Protein AF-A0A9Q4D4V6-F1 (afdb_monomer_lite)

Sequence (125 aa):
MDDERFWNLIDQSGSSAGGSVEDQTETLTTALAGLPTQEIAASYVAFAAHRDELYSWDLWGAAYLLMGGCSDDCFTDFRSWIVAQGQAYFEAVRSDPQALADGRLEDDGHALRARYPRLSPLSYW

pLDDT: mean 84.33, std 18.61, range [34.66, 98.56]

Secondary structure (DSSP, 8-state):
--HHHHHHHHHHHHHHHTT-HHHHHHHHHHHHHTS-HHHHHHHHHHHHHHHHHT--HHHHHHHHHHHTS--HHHHHHHHHHHHHT-HHHHHHHHH-THHHHTT-S----THHHHH-TT--S----

Radius of gyration: 15.08 Å; chains: 1; bounding box: 32×25×47 Å

Foldseek 3Di:
DDPVVLLVLLVVLCVQQQQDPVSSVVSSVVVLVPDDPVVNVVSVVSLVVLLVLLPDPLLLVLQCLQQVGADPVRSSVVSSVQVSVGDVSSVVCSVPVCCSSVVVDPDSHPVVCVVRVVRDPDPPD

Structure (mmCIF, N/CA/C/O backbone):
data_AF-A0A9Q4D4V6-F1
#
_entry.id   AF-A0A9Q4D4V6-F1
#
loop_
_atom_site.group_PDB
_atom_site.id
_atom_site.type_symbol
_atom_site.label_atom_id
_atom_site.label_alt_id
_atom_site.label_comp_id
_atom_site.label_asym_id
_atom_site.label_entity_id
_atom_site.label_seq_id
_atom_site.pdbx_PDB_ins_code
_atom_site.Cartn_x
_atom_site.Cartn_y
_atom_site.Cartn_z
_atom_site.occupancy
_atom_site.B_iso_or_e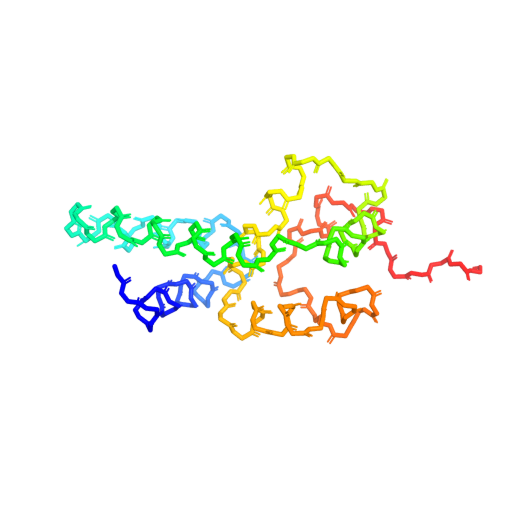quiv
_atom_site.auth_seq_id
_atom_site.auth_comp_id
_atom_site.auth_asym_id
_atom_site.auth_atom_id
_atom_site.pdbx_PDB_model_num
ATOM 1 N N . MET A 1 1 ? -9.261 -7.265 11.304 1.00 95.19 1 MET A N 1
ATOM 2 C CA . MET A 1 1 ? -10.106 -6.693 10.262 1.00 95.19 1 MET A CA 1
ATOM 3 C C . MET A 1 1 ? -10.036 -7.667 9.113 1.00 95.19 1 MET A C 1
ATOM 5 O O . MET A 1 1 ? -8.951 -8.181 8.866 1.00 95.19 1 MET A O 1
ATOM 9 N N . ASP A 1 2 ? -11.176 -8.016 8.533 1.00 96.19 2 ASP A N 1
ATOM 10 C CA . ASP A 1 2 ? -11.211 -8.780 7.284 1.00 96.19 2 ASP A CA 1
ATOM 11 C C . ASP A 1 2 ? -10.745 -7.919 6.097 1.00 96.19 2 ASP A C 1
ATOM 13 O O . ASP A 1 2 ? -10.627 -6.696 6.215 1.00 96.19 2 ASP A O 1
ATOM 17 N N . ASP A 1 3 ? -10.460 -8.571 4.969 1.00 95.50 3 ASP A N 1
ATOM 18 C CA . ASP A 1 3 ? -9.904 -7.910 3.786 1.00 95.50 3 ASP A CA 1
ATOM 19 C C . ASP A 1 3 ? -10.861 -6.887 3.176 1.00 95.50 3 ASP A C 1
ATOM 21 O O . ASP A 1 3 ? -10.427 -5.797 2.817 1.00 95.50 3 ASP A O 1
ATOM 25 N N . GLU A 1 4 ? -12.161 -7.190 3.101 1.00 97.19 4 GLU A N 1
ATOM 26 C CA . GLU A 1 4 ? -13.156 -6.276 2.527 1.00 97.19 4 GLU A CA 1
ATOM 27 C C . GLU A 1 4 ? -13.168 -4.947 3.286 1.00 97.19 4 GLU A C 1
ATOM 29 O O . GLU A 1 4 ? -13.098 -3.868 2.694 1.00 97.19 4 GLU A O 1
ATOM 34 N N . ARG A 1 5 ? -13.199 -5.008 4.618 1.00 97.25 5 ARG A N 1
ATOM 35 C CA . ARG A 1 5 ? -13.203 -3.811 5.453 1.00 97.25 5 ARG A CA 1
ATOM 36 C C . ARG A 1 5 ? -11.862 -3.080 5.435 1.00 97.25 5 ARG A C 1
ATOM 38 O O . ARG A 1 5 ? -11.860 -1.850 5.498 1.00 97.25 5 ARG A O 1
ATOM 45 N N . PHE A 1 6 ? -10.748 -3.807 5.354 1.00 98.31 6 PHE A N 1
ATOM 46 C CA . PHE A 1 6 ? -9.418 -3.214 5.220 1.00 98.31 6 PHE A CA 1
ATOM 47 C C . PHE A 1 6 ? -9.290 -2.424 3.914 1.00 98.31 6 PHE A C 1
ATOM 49 O O . PHE A 1 6 ? -8.939 -1.245 3.949 1.00 98.31 6 PHE A O 1
ATOM 56 N N . TRP A 1 7 ? -9.635 -3.036 2.783 1.00 97.88 7 TRP A N 1
ATOM 57 C CA . TRP A 1 7 ? -9.550 -2.383 1.480 1.00 97.88 7 TRP A CA 1
ATOM 58 C C . TRP A 1 7 ? -10.491 -1.192 1.375 1.00 97.88 7 TRP A C 1
ATOM 60 O O . TRP A 1 7 ? -10.070 -0.122 0.948 1.00 97.88 7 TRP A O 1
ATOM 70 N N . ASN A 1 8 ? -11.710 -1.313 1.903 1.00 96.56 8 ASN A N 1
ATOM 71 C CA . ASN A 1 8 ? -12.644 -0.195 1.959 1.00 96.56 8 ASN A CA 1
ATOM 72 C C . ASN A 1 8 ? -12.078 1.004 2.751 1.00 96.56 8 ASN A C 1
ATOM 74 O O . ASN A 1 8 ? -12.243 2.154 2.352 1.00 96.56 8 ASN A O 1
ATOM 78 N N . LEU A 1 9 ? -11.365 0.753 3.855 1.00 96.50 9 LEU A N 1
ATOM 79 C CA . LEU A 1 9 ? -10.708 1.806 4.634 1.00 96.50 9 LEU A CA 1
ATOM 80 C C . LEU A 1 9 ? -9.609 2.522 3.826 1.00 96.50 9 LEU A C 1
ATOM 82 O O . LEU A 1 9 ? -9.538 3.753 3.845 1.00 96.50 9 LEU A O 1
ATOM 86 N N . ILE A 1 10 ? -8.765 1.765 3.120 1.00 95.69 10 ILE A N 1
ATOM 87 C CA . ILE A 1 10 ? -7.692 2.318 2.284 1.00 95.69 10 ILE A CA 1
ATOM 88 C C . ILE A 1 10 ? -8.273 3.102 1.102 1.00 95.69 10 ILE A C 1
ATOM 90 O O . ILE A 1 10 ? -7.933 4.275 0.933 1.00 95.69 10 ILE A O 1
ATOM 94 N N . ASP A 1 11 ? -9.197 2.512 0.347 1.00 93.50 11 ASP A N 1
ATOM 95 C CA . ASP A 1 11 ? -9.778 3.112 -0.858 1.00 93.50 11 ASP A CA 1
ATOM 96 C C . ASP A 1 11 ? -10.540 4.409 -0.539 1.00 93.50 11 ASP A C 1
ATOM 98 O O . ASP A 1 11 ? -10.416 5.407 -1.258 1.00 93.50 11 ASP A O 1
ATOM 102 N N . GLN A 1 12 ? -11.287 4.441 0.574 1.00 91.38 12 GLN A N 1
ATOM 103 C CA . GLN A 1 12 ? -11.959 5.660 1.037 1.00 91.38 12 GLN A CA 1
ATOM 104 C C . GLN A 1 12 ? -10.962 6.753 1.427 1.00 91.38 12 GLN A C 1
ATOM 106 O O . GLN A 1 12 ? -11.189 7.925 1.109 1.00 91.38 12 GLN A O 1
ATOM 111 N N . SER A 1 13 ? -9.862 6.384 2.095 1.00 92.12 13 SER A N 1
ATOM 112 C CA . SER A 1 13 ? -8.823 7.344 2.470 1.00 92.12 13 SER A CA 1
ATOM 113 C C . SER A 1 13 ? -8.164 7.975 1.242 1.00 92.12 13 SER A C 1
ATOM 115 O O . SER A 1 13 ? -7.985 9.189 1.216 1.00 92.12 13 SER A O 1
ATOM 117 N N . GLY A 1 14 ? -7.874 7.183 0.202 1.00 85.00 14 GLY A N 1
ATOM 118 C CA . GLY A 1 14 ? -7.248 7.663 -1.034 1.00 85.00 14 GLY A CA 1
ATOM 119 C C . GLY A 1 14 ? -8.193 8.511 -1.886 1.00 85.00 14 GLY A C 1
ATOM 120 O O . GLY A 1 14 ? -7.843 9.615 -2.301 1.00 85.00 14 GLY A O 1
ATOM 121 N N . SER A 1 15 ? -9.434 8.053 -2.071 1.00 79.50 15 SER A N 1
ATOM 122 C CA . SER A 1 15 ? -10.453 8.776 -2.850 1.00 79.50 15 SER A CA 1
ATOM 123 C C . SER A 1 15 ? -10.765 10.159 -2.267 1.00 79.50 15 SER A C 1
ATOM 125 O O . SER A 1 15 ? -11.016 11.108 -3.008 1.00 79.50 15 SER A O 1
ATOM 127 N N . SER A 1 16 ? -10.730 10.286 -0.938 1.00 69.12 16 SER A N 1
ATOM 128 C CA . SER A 1 16 ? -10.980 11.554 -0.237 1.00 69.12 16 SER A CA 1
ATOM 129 C C . SER A 1 16 ? -9.801 12.528 -0.313 1.00 69.12 16 SER A C 1
ATOM 131 O O . SER A 1 16 ? -9.982 13.721 -0.084 1.00 69.12 16 SER A O 1
ATOM 133 N N . ALA A 1 17 ? -8.609 12.031 -0.642 1.00 72.50 17 ALA A N 1
ATOM 134 C CA . ALA A 1 17 ? -7.364 12.783 -0.597 1.00 72.50 17 ALA A CA 1
ATOM 135 C C . ALA A 1 17 ? -6.980 13.456 -1.922 1.00 72.50 17 ALA A C 1
ATOM 137 O O . ALA A 1 17 ? -6.013 14.210 -1.970 1.00 72.50 17 ALA A O 1
ATOM 138 N N . GLY A 1 18 ? -7.685 13.167 -3.022 1.00 67.31 18 GLY A N 1
ATOM 139 C CA . GLY A 1 18 ? -7.432 13.808 -4.320 1.00 67.31 18 GLY A CA 1
ATOM 140 C C . GLY A 1 18 ? -5.982 13.683 -4.818 1.00 67.31 18 GLY A C 1
ATOM 141 O O . GLY A 1 18 ? -5.496 14.588 -5.493 1.00 67.31 18 GLY A O 1
ATOM 142 N N . GLY A 1 19 ? -5.284 12.600 -4.454 1.00 71.62 19 GLY A N 1
ATOM 143 C CA . GLY A 1 19 ? -3.876 12.355 -4.802 1.00 71.62 19 GLY A CA 1
ATOM 144 C C . GLY A 1 19 ? -2.836 12.933 -3.823 1.00 71.62 19 GLY A C 1
ATOM 145 O O . GLY A 1 19 ? -1.637 12.794 -4.069 1.00 71.62 19 GLY A O 1
ATOM 146 N N . SER A 1 20 ? -3.263 13.569 -2.725 1.00 83.56 20 SER A N 1
ATOM 147 C CA . SER A 1 20 ? -2.398 14.079 -1.648 1.00 83.56 20 SER A CA 1
ATOM 148 C C . SER A 1 20 ? -2.086 12.987 -0.618 1.00 83.56 20 SER A C 1
ATOM 150 O O . SER A 1 20 ? -2.983 12.428 0.011 1.00 83.56 20 SER A O 1
ATOM 152 N N . VAL A 1 21 ? -0.803 12.685 -0.405 1.00 83.25 21 VAL A N 1
ATOM 153 C CA . VAL A 1 21 ? -0.386 11.678 0.590 1.00 83.25 21 VAL A CA 1
ATOM 154 C C . VAL A 1 21 ? -0.684 12.161 2.007 1.00 83.25 21 VAL A C 1
ATOM 156 O O . VAL A 1 21 ? -1.085 11.377 2.871 1.00 83.25 21 VAL A O 1
ATOM 159 N N . GLU A 1 22 ? -0.504 13.455 2.249 1.00 87.12 22 GLU A N 1
ATOM 160 C CA . GLU A 1 22 ? -0.794 14.102 3.520 1.00 87.12 22 GLU A CA 1
ATOM 161 C C . GLU A 1 22 ? -2.285 13.986 3.864 1.00 87.12 22 GLU A C 1
ATOM 163 O O . GLU A 1 22 ? -2.621 13.519 4.956 1.00 87.12 22 GLU A O 1
ATOM 168 N N . ASP A 1 23 ? -3.173 14.297 2.915 1.00 88.56 23 ASP A N 1
ATOM 169 C CA . ASP A 1 23 ? -4.624 14.255 3.146 1.00 88.56 23 ASP A CA 1
ATOM 170 C C . ASP A 1 23 ? -5.123 12.812 3.312 1.00 88.56 23 ASP A C 1
ATOM 172 O O . ASP A 1 23 ? -5.999 12.537 4.141 1.00 88.56 23 ASP A O 1
ATOM 176 N N . GLN A 1 24 ? -4.534 11.859 2.579 1.00 92.12 24 GLN A N 1
ATOM 177 C CA . GLN A 1 24 ? -4.830 10.436 2.752 1.00 92.12 24 GLN A CA 1
ATOM 178 C C . GLN A 1 24 ? -4.420 9.971 4.150 1.00 92.12 24 GLN A C 1
ATOM 180 O O . GLN A 1 24 ? -5.184 9.280 4.828 1.00 92.12 24 GLN A O 1
ATOM 185 N N . THR A 1 25 ? -3.235 10.382 4.605 1.00 91.56 25 THR A N 1
ATOM 186 C CA . THR A 1 25 ? -2.722 10.049 5.938 1.00 91.56 25 THR A CA 1
ATOM 187 C C . THR A 1 25 ? -3.625 10.618 7.029 1.00 91.56 25 THR A C 1
ATOM 189 O O . THR A 1 25 ? -3.957 9.904 7.978 1.00 91.56 25 THR A O 1
ATOM 192 N N . GLU A 1 26 ? -4.068 11.871 6.903 1.00 94.06 26 GLU A N 1
ATOM 193 C CA . GLU A 1 26 ? -4.989 12.499 7.857 1.00 94.06 26 GLU A CA 1
ATOM 194 C C . GLU A 1 26 ? -6.354 11.793 7.879 1.00 94.06 26 GLU A C 1
ATOM 196 O O . GLU A 1 26 ? -6.875 11.467 8.954 1.00 94.06 26 GLU A O 1
ATOM 201 N N . THR A 1 27 ? -6.901 11.481 6.702 1.00 94.62 27 THR A N 1
ATOM 202 C CA . THR A 1 27 ? -8.187 10.784 6.561 1.00 94.62 27 THR A CA 1
ATOM 203 C C . THR A 1 27 ? -8.131 9.391 7.183 1.00 94.62 27 THR A C 1
ATOM 205 O O . THR A 1 27 ? -8.987 9.033 7.997 1.00 94.62 27 THR A O 1
ATOM 208 N N . LEU A 1 28 ? -7.092 8.614 6.863 1.00 95.25 28 LEU A N 1
ATOM 209 C CA . LEU A 1 28 ? -6.892 7.271 7.403 1.00 95.25 28 LEU A CA 1
ATOM 210 C C . LEU A 1 28 ? -6.675 7.305 8.921 1.00 95.25 28 LEU A C 1
ATOM 212 O O . LEU A 1 28 ? -7.258 6.499 9.647 1.00 95.25 28 LEU A O 1
ATOM 216 N N . THR A 1 29 ? -5.888 8.266 9.415 1.00 96.06 29 THR A N 1
ATOM 217 C CA . THR A 1 29 ? -5.654 8.458 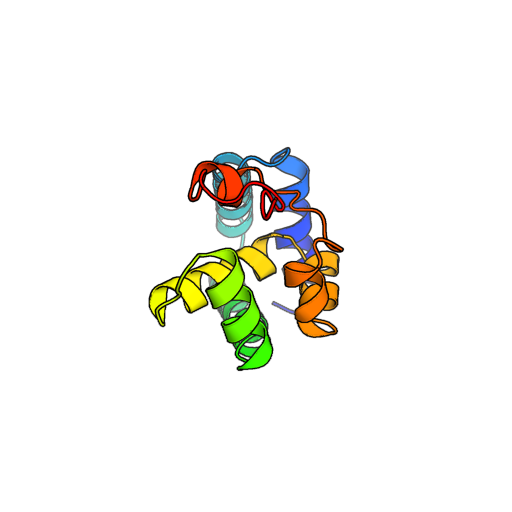10.855 1.00 96.06 29 THR A CA 1
ATOM 218 C C . THR A 1 29 ? -6.961 8.745 11.587 1.00 96.06 29 THR A C 1
ATOM 220 O O . THR A 1 29 ? -7.246 8.121 12.610 1.00 96.06 29 THR A O 1
ATOM 223 N N . THR A 1 30 ? -7.782 9.648 11.048 1.00 96.75 30 THR A N 1
ATOM 224 C CA . THR A 1 30 ? -9.083 10.008 11.626 1.00 96.75 30 THR A CA 1
ATOM 225 C C . THR A 1 30 ? -10.034 8.813 11.647 1.00 96.75 30 THR A C 1
ATOM 227 O O . THR A 1 30 ? -10.668 8.548 12.670 1.00 96.75 30 THR A O 1
ATOM 230 N N . ALA A 1 31 ? -10.101 8.051 10.552 1.00 96.06 31 ALA A N 1
ATOM 231 C CA . ALA A 1 31 ? -10.937 6.861 10.468 1.00 96.06 31 ALA A CA 1
ATOM 232 C C . ALA A 1 31 ? -10.505 5.784 11.479 1.00 96.06 31 ALA A C 1
ATOM 234 O O . ALA A 1 31 ? -11.344 5.254 12.207 1.0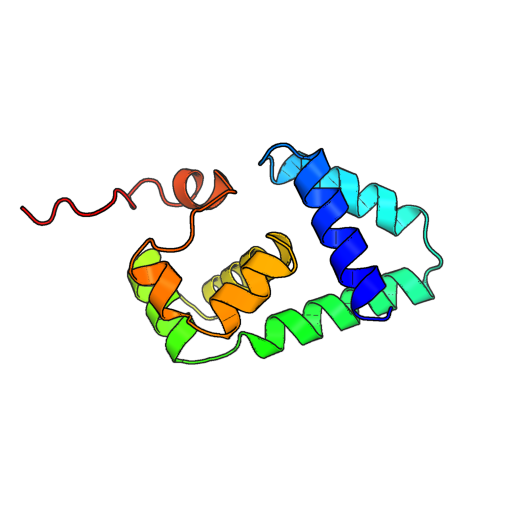0 96.06 31 ALA A O 1
ATOM 235 N N . LEU A 1 32 ? -9.200 5.506 11.585 1.00 97.50 32 LEU A N 1
ATOM 236 C CA . LEU A 1 32 ? -8.650 4.547 12.547 1.00 97.50 32 LEU A CA 1
ATOM 237 C C . LEU A 1 32 ? -8.872 4.983 13.999 1.00 97.50 32 LEU A C 1
ATOM 239 O O . LEU A 1 32 ? -9.213 4.149 14.835 1.00 97.50 32 LEU A O 1
ATOM 243 N N . ALA A 1 33 ? -8.731 6.276 14.306 1.00 97.50 33 ALA A N 1
ATOM 244 C CA . ALA A 1 33 ? -8.958 6.812 15.650 1.00 97.50 33 ALA A CA 1
ATOM 245 C C . ALA A 1 33 ? -10.407 6.623 16.139 1.00 97.50 33 ALA A C 1
ATOM 247 O O . ALA A 1 33 ? -10.649 6.583 17.346 1.00 97.50 33 ALA A O 1
ATOM 248 N N . GLY A 1 34 ? -11.366 6.478 15.218 1.00 96.94 34 GLY A N 1
ATOM 249 C CA . GLY A 1 34 ? -12.762 6.168 15.528 1.00 96.94 34 GLY A CA 1
ATOM 250 C C . GLY A 1 34 ? -13.045 4.690 15.829 1.00 96.94 34 GLY A C 1
ATOM 251 O O . GLY A 1 34 ? -14.173 4.354 16.193 1.00 96.94 34 GLY A O 1
ATOM 252 N N . LEU A 1 35 ? -12.065 3.795 15.673 1.00 97.31 35 LEU A N 1
ATOM 253 C CA . LEU A 1 35 ? -12.247 2.353 15.841 1.00 97.31 35 LEU A CA 1
ATOM 254 C C . LEU A 1 35 ? -11.822 1.856 17.236 1.00 97.31 35 LEU A C 1
ATOM 256 O O . LEU A 1 35 ? -10.963 2.452 17.888 1.00 97.31 35 LEU A O 1
ATOM 260 N N . PRO A 1 36 ? -12.359 0.709 17.698 1.00 97.94 36 PRO A N 1
ATOM 261 C CA . PRO A 1 36 ? -11.824 0.013 18.865 1.00 97.94 36 PRO A CA 1
ATOM 262 C C . PRO A 1 36 ? -10.345 -0.354 18.685 1.00 97.94 36 PRO A C 1
ATOM 264 O O . PRO A 1 36 ? -9.917 -0.713 17.589 1.00 97.94 36 PRO A O 1
ATOM 267 N N . THR A 1 37 ? -9.565 -0.371 19.770 1.00 97.62 37 THR A N 1
ATOM 268 C CA . THR A 1 37 ? -8.123 -0.690 19.733 1.00 97.62 37 THR A CA 1
ATOM 269 C C . THR A 1 37 ? -7.813 -2.020 19.042 1.00 97.62 37 THR A C 1
ATOM 271 O O . THR A 1 37 ? -6.821 -2.125 18.326 1.00 97.62 37 THR A O 1
ATOM 274 N N . GLN A 1 38 ? -8.665 -3.033 19.220 1.00 97.62 38 GLN A N 1
ATOM 275 C CA . GLN A 1 38 ? -8.511 -4.329 18.559 1.00 97.62 38 GLN A CA 1
ATOM 276 C C . GLN A 1 38 ? -8.626 -4.211 17.035 1.00 97.62 38 GLN A C 1
ATOM 278 O O . GLN A 1 38 ? -7.891 -4.880 16.319 1.00 97.62 38 GLN A O 1
ATOM 283 N N . GLU A 1 39 ? -9.502 -3.340 16.536 1.00 97.94 39 GLU A N 1
ATOM 284 C CA . GLU A 1 39 ? -9.670 -3.097 15.102 1.00 97.94 39 GLU A CA 1
ATOM 285 C C . GLU A 1 39 ? -8.495 -2.307 14.520 1.00 97.94 39 GLU A C 1
ATOM 287 O O . GLU A 1 39 ? -8.057 -2.624 13.420 1.00 97.94 39 GLU A O 1
ATOM 292 N N . ILE A 1 40 ? -7.927 -1.357 15.274 1.00 98.00 40 ILE A N 1
ATOM 293 C CA . ILE A 1 40 ? -6.695 -0.644 14.886 1.00 98.00 40 ILE A CA 1
ATOM 294 C C . ILE A 1 40 ? -5.516 -1.621 14.786 1.00 98.00 40 ILE A C 1
ATOM 296 O O . ILE A 1 40 ? -4.767 -1.618 13.814 1.00 98.00 40 ILE A O 1
ATOM 300 N N . ALA A 1 41 ? -5.346 -2.500 15.776 1.00 98.12 41 ALA A N 1
ATOM 301 C CA . ALA A 1 41 ? -4.304 -3.523 15.715 1.00 98.12 41 ALA A CA 1
ATOM 302 C C . ALA A 1 41 ? -4.529 -4.472 14.530 1.00 98.12 41 ALA A C 1
ATOM 304 O O . ALA A 1 41 ? -3.589 -4.869 13.843 1.00 98.12 41 ALA A O 1
ATOM 305 N N . ALA A 1 42 ? -5.785 -4.822 14.266 1.00 98.19 42 ALA A N 1
ATOM 306 C CA . ALA A 1 42 ? -6.111 -5.749 13.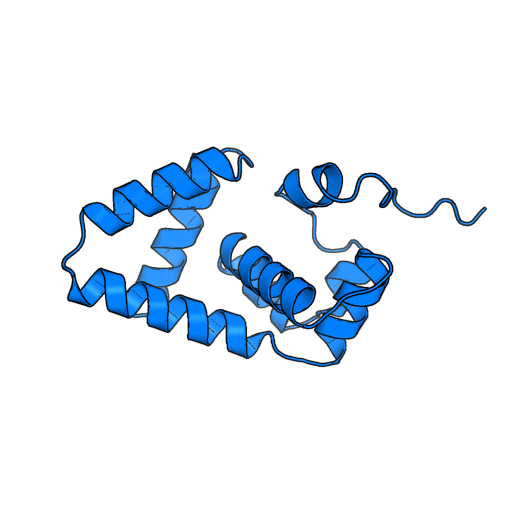206 1.00 98.19 42 ALA A CA 1
ATOM 307 C C . ALA A 1 42 ? -6.042 -5.122 11.801 1.00 98.19 42 ALA A C 1
ATOM 309 O O . ALA A 1 42 ? -5.826 -5.866 10.849 1.00 98.19 42 ALA A O 1
ATOM 310 N N . SER A 1 43 ? -6.175 -3.797 11.652 1.00 98.06 43 SER A N 1
ATOM 311 C CA . SER A 1 43 ? -5.874 -3.104 10.391 1.00 98.06 43 SER A CA 1
ATOM 312 C C . SER A 1 43 ? -4.371 -3.091 10.110 1.00 98.06 43 SER A C 1
ATOM 314 O O . SER A 1 43 ? -3.968 -3.326 8.977 1.00 98.06 43 SER A O 1
ATOM 316 N N . TYR A 1 44 ? -3.533 -2.908 11.138 1.00 97.62 44 TYR A N 1
ATOM 317 C CA . TYR A 1 44 ? -2.079 -3.022 11.000 1.00 97.62 44 TYR A CA 1
ATOM 318 C C . TYR A 1 44 ? -1.655 -4.427 10.554 1.00 97.62 44 TYR A C 1
ATOM 320 O O . TYR A 1 44 ? -0.833 -4.565 9.651 1.00 97.62 44 TYR A O 1
ATOM 328 N N . VAL A 1 45 ? -2.237 -5.473 11.153 1.00 98.38 45 VAL A N 1
ATOM 329 C CA . VAL A 1 45 ? -1.958 -6.866 10.760 1.00 98.38 45 VAL A CA 1
ATOM 330 C C . VAL A 1 45 ? -2.354 -7.122 9.303 1.00 98.38 45 VAL A C 1
ATOM 332 O O . VAL A 1 45 ? -1.565 -7.712 8.572 1.00 98.38 45 VAL A O 1
ATOM 335 N N . ALA A 1 46 ? -3.529 -6.650 8.872 1.00 98.31 46 ALA A N 1
ATOM 336 C CA . ALA A 1 46 ? -3.965 -6.774 7.479 1.00 98.31 46 ALA A CA 1
ATOM 337 C C . ALA A 1 46 ? -3.020 -6.028 6.521 1.00 98.31 46 ALA A C 1
ATOM 339 O O . ALA A 1 46 ? -2.553 -6.605 5.543 1.00 98.31 46 ALA A O 1
ATOM 340 N N . PHE A 1 47 ? -2.649 -4.785 6.848 1.00 98.31 47 PHE A N 1
ATOM 341 C CA . PHE A 1 47 ? -1.702 -4.000 6.053 1.00 98.31 47 PHE A CA 1
ATOM 342 C C . PHE A 1 47 ? -0.354 -4.713 5.894 1.00 98.31 47 PHE A C 1
ATOM 344 O O . PHE A 1 47 ? 0.190 -4.795 4.794 1.00 98.31 47 PHE A O 1
ATOM 351 N N . ALA A 1 48 ? 0.191 -5.243 6.994 1.00 98.06 48 ALA A N 1
ATOM 352 C CA . ALA A 1 48 ? 1.456 -5.966 6.976 1.00 98.06 48 ALA A CA 1
ATOM 353 C C . ALA A 1 48 ? 1.371 -7.241 6.124 1.00 98.06 48 ALA A C 1
ATOM 355 O O . ALA A 1 48 ? 2.278 -7.483 5.333 1.00 98.06 48 ALA A O 1
ATOM 356 N N . ALA A 1 49 ? 0.279 -8.005 6.238 1.00 98.31 49 ALA A N 1
ATOM 357 C CA . ALA A 1 49 ? 0.060 -9.208 5.441 1.00 98.31 49 ALA A CA 1
ATOM 358 C C . ALA A 1 49 ? 0.055 -8.894 3.936 1.00 98.31 49 ALA A C 1
ATOM 360 O O . ALA A 1 49 ? 0.859 -9.464 3.200 1.00 98.31 49 ALA A O 1
ATOM 361 N N . HIS A 1 50 ? -0.745 -7.915 3.499 1.00 98.56 50 HIS A N 1
ATOM 362 C CA . HIS A 1 50 ? -0.801 -7.496 2.091 1.00 98.56 50 HIS A CA 1
ATOM 363 C C . HIS A 1 50 ? 0.552 -6.972 1.591 1.00 98.56 50 HIS A C 1
ATOM 365 O O . HIS A 1 50 ? 1.016 -7.340 0.515 1.00 98.56 50 HIS A O 1
ATOM 371 N N . ARG A 1 51 ? 1.267 -6.174 2.393 1.00 97.94 51 ARG A N 1
ATOM 372 C CA . ARG A 1 51 ? 2.622 -5.716 2.041 1.00 97.94 51 ARG A CA 1
ATOM 373 C C . ARG A 1 51 ? 3.605 -6.882 1.876 1.00 97.94 51 ARG A C 1
ATOM 375 O O . ARG A 1 51 ? 4.504 -6.822 1.032 1.00 97.94 51 ARG A O 1
ATOM 382 N N . ASP A 1 52 ? 3.488 -7.917 2.698 1.00 98.06 52 ASP A N 1
ATOM 383 C CA . ASP A 1 52 ? 4.374 -9.079 2.653 1.00 98.06 52 ASP A CA 1
ATOM 384 C C . ASP A 1 52 ? 4.073 -9.980 1.440 1.00 98.06 52 ASP A C 1
ATOM 386 O O . ASP A 1 52 ? 5.006 -10.552 0.878 1.00 98.06 52 ASP A O 1
ATOM 390 N N . GLU A 1 53 ? 2.833 -10.007 0.935 1.00 98.12 53 GLU A N 1
ATOM 391 C CA . GLU A 1 53 ? 2.491 -10.660 -0.344 1.00 98.12 53 GLU A CA 1
ATOM 392 C C . GLU A 1 53 ? 3.220 -10.056 -1.552 1.00 98.12 53 GLU A C 1
ATOM 394 O O . GLU A 1 53 ? 3.458 -10.741 -2.547 1.00 98.12 53 GLU A O 1
ATOM 399 N N . LEU A 1 54 ? 3.613 -8.784 -1.467 1.00 97.81 54 LEU A N 1
ATOM 400 C CA . LEU A 1 54 ? 4.384 -8.096 -2.505 1.00 97.81 54 LEU A CA 1
ATOM 401 C C . LEU A 1 54 ? 5.894 -8.368 -2.417 1.00 97.81 54 LEU A C 1
ATOM 403 O O . LEU A 1 54 ? 6.662 -7.835 -3.218 1.00 97.81 54 LEU A O 1
ATOM 407 N N . TYR A 1 55 ? 6.367 -9.150 -1.443 1.00 97.12 55 TYR A N 1
ATOM 408 C CA . TYR A 1 55 ? 7.790 -9.457 -1.318 1.00 97.12 55 TYR A CA 1
ATOM 409 C C . TYR A 1 55 ? 8.217 -10.473 -2.389 1.00 97.12 55 TYR A C 1
ATOM 411 O O . TYR A 1 55 ? 8.232 -11.684 -2.165 1.00 97.12 55 TYR A O 1
ATOM 419 N N . SER A 1 56 ? 8.590 -9.978 -3.568 1.00 96.31 56 SER A N 1
ATOM 420 C CA . SER A 1 56 ? 9.094 -10.792 -4.675 1.00 96.31 56 SER A CA 1
ATOM 421 C C . SER A 1 56 ? 10.321 -10.164 -5.333 1.00 96.31 56 SER A C 1
ATOM 423 O O . SER A 1 56 ? 10.490 -8.942 -5.350 1.00 96.31 56 SER A O 1
ATOM 425 N N . TRP A 1 57 ? 11.185 -11.011 -5.900 1.00 95.69 57 TRP A N 1
ATOM 426 C CA . TRP A 1 57 ? 12.349 -10.553 -6.663 1.00 95.69 57 TRP A CA 1
ATOM 427 C C . TRP A 1 57 ? 11.951 -9.770 -7.914 1.00 95.69 57 TRP A C 1
ATOM 429 O O . TRP A 1 57 ? 12.629 -8.804 -8.250 1.00 95.69 57 TRP A O 1
ATOM 439 N N . ASP A 1 58 ? 10.845 -10.141 -8.560 1.00 94.69 58 ASP A N 1
ATOM 440 C CA . ASP A 1 58 ? 10.351 -9.457 -9.758 1.00 94.69 58 ASP A CA 1
ATOM 441 C C . ASP A 1 58 ? 9.927 -8.020 -9.435 1.00 94.69 58 ASP A C 1
ATOM 443 O O . ASP A 1 58 ? 10.351 -7.076 -10.106 1.00 94.69 58 ASP A O 1
ATOM 447 N N . LEU A 1 59 ? 9.165 -7.827 -8.350 1.00 95.31 59 LEU A N 1
ATOM 448 C CA . LEU A 1 59 ? 8.765 -6.488 -7.922 1.00 95.31 59 LEU A CA 1
ATOM 449 C C . LEU A 1 59 ? 9.957 -5.670 -7.422 1.00 95.31 59 LEU A C 1
ATOM 451 O O . LEU A 1 59 ? 10.025 -4.470 -7.683 1.00 95.31 59 LEU A O 1
ATOM 455 N N . TRP A 1 60 ? 10.920 -6.294 -6.740 1.00 95.12 60 TRP A N 1
ATOM 456 C CA . TRP A 1 60 ? 12.145 -5.599 -6.349 1.00 95.12 60 TRP A CA 1
ATOM 457 C C . TRP A 1 60 ? 12.962 -5.183 -7.578 1.00 95.12 60 TRP A C 1
ATOM 459 O O . TRP A 1 60 ? 13.441 -4.054 -7.640 1.00 95.12 60 TRP A O 1
ATOM 469 N N . GLY A 1 61 ? 13.071 -6.035 -8.598 1.00 92.56 61 GLY A N 1
ATOM 470 C CA . GLY A 1 61 ? 13.701 -5.689 -9.872 1.00 92.56 61 GLY A CA 1
ATOM 471 C C . GLY A 1 61 ? 13.037 -4.479 -10.534 1.00 92.56 61 GLY A C 1
ATOM 472 O O . GLY A 1 61 ? 13.728 -3.527 -10.902 1.00 92.56 61 GLY A O 1
ATOM 473 N N . ALA A 1 62 ? 11.702 -4.466 -10.603 1.00 90.69 62 ALA A N 1
ATOM 474 C CA . ALA A 1 62 ? 10.939 -3.322 -11.103 1.00 90.69 62 ALA A CA 1
ATOM 475 C C . ALA A 1 62 ? 11.204 -2.054 -10.273 1.00 90.69 62 ALA A C 1
ATOM 477 O O . ALA A 1 62 ? 11.530 -1.008 -10.832 1.00 90.69 62 ALA A O 1
ATOM 478 N N . ALA A 1 63 ? 11.159 -2.156 -8.942 1.00 90.50 63 ALA A N 1
ATOM 479 C CA . ALA A 1 63 ? 11.460 -1.060 -8.024 1.00 90.50 63 ALA A CA 1
ATOM 480 C C . ALA A 1 63 ? 12.886 -0.515 -8.221 1.00 90.50 63 ALA A C 1
ATOM 482 O O . ALA A 1 63 ? 13.100 0.696 -8.250 1.00 90.50 63 ALA A O 1
ATOM 483 N N . TYR A 1 64 ? 13.866 -1.402 -8.404 1.00 90.12 64 TYR A N 1
ATOM 484 C CA . TYR A 1 64 ? 15.262 -1.043 -8.631 1.00 90.12 64 TYR A CA 1
ATOM 485 C C . TYR A 1 64 ? 15.434 -0.270 -9.941 1.00 90.12 64 TYR A C 1
ATOM 487 O O . TYR A 1 64 ? 16.121 0.750 -9.963 1.00 90.12 64 TYR A O 1
ATOM 495 N N . LEU A 1 65 ? 14.801 -0.728 -11.025 1.00 87.31 65 LEU A N 1
ATOM 496 C CA . LEU A 1 65 ? 14.840 -0.047 -12.320 1.00 87.31 65 LEU A CA 1
ATOM 497 C C . LEU A 1 65 ? 14.141 1.312 -12.261 1.00 87.31 65 LEU A C 1
ATOM 499 O O . LEU A 1 65 ? 14.699 2.301 -12.732 1.00 87.31 65 LEU A O 1
ATOM 503 N N . LEU A 1 66 ? 12.960 1.3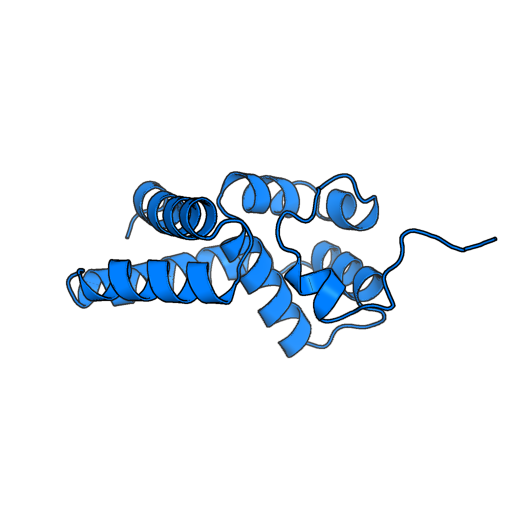66 -11.641 1.00 83.56 66 LEU A N 1
ATOM 504 C CA . LEU A 1 66 ? 12.190 2.595 -11.494 1.00 83.56 66 LEU A CA 1
ATOM 505 C C . LEU A 1 66 ? 12.920 3.621 -10.636 1.00 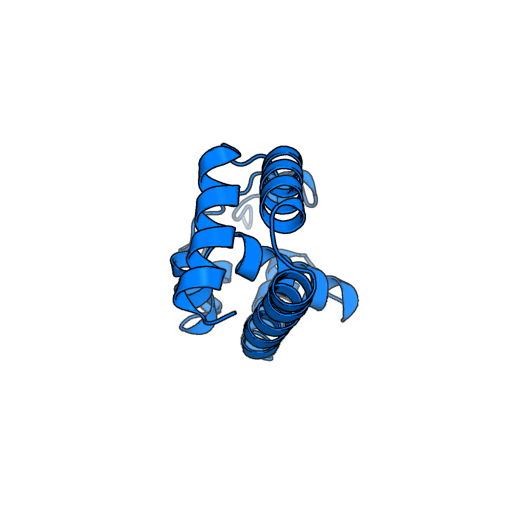83.56 66 LEU A C 1
ATOM 507 O O . LEU A 1 66 ? 12.909 4.781 -10.993 1.00 83.56 66 LEU A O 1
ATOM 511 N N . MET A 1 67 ? 13.580 3.241 -9.542 1.00 82.62 67 MET A N 1
ATOM 512 C CA . MET A 1 67 ? 14.203 4.204 -8.618 1.00 82.62 67 MET A CA 1
ATOM 513 C C . MET A 1 67 ? 15.705 4.430 -8.852 1.00 82.62 67 MET A C 1
ATOM 515 O O . MET A 1 67 ? 16.319 5.250 -8.168 1.00 82.62 67 MET A O 1
ATOM 519 N N . GLY A 1 68 ? 16.315 3.746 -9.828 1.00 86.38 68 GLY A N 1
ATOM 520 C CA . GLY A 1 68 ? 17.762 3.811 -10.072 1.00 86.38 68 GLY A CA 1
ATOM 521 C C . GLY A 1 68 ? 18.590 3.145 -8.964 1.00 86.38 68 GLY A C 1
ATOM 522 O O . GLY A 1 68 ? 19.707 3.575 -8.673 1.00 86.38 68 GLY A O 1
ATOM 523 N N . GLY A 1 69 ? 18.022 2.117 -8.334 1.00 88.94 69 GLY A N 1
ATOM 524 C CA . GLY A 1 69 ? 18.529 1.428 -7.151 1.00 88.94 69 GLY A CA 1
ATOM 525 C C . GLY A 1 69 ? 17.456 1.300 -6.069 1.00 88.94 69 GLY A C 1
ATOM 526 O O . GLY A 1 69 ? 16.596 2.165 -5.945 1.00 88.94 69 GLY A O 1
ATOM 527 N N . CYS A 1 70 ? 17.493 0.228 -5.269 1.00 91.62 70 CYS A N 1
ATOM 528 C CA . CYS A 1 70 ? 16.583 0.078 -4.130 1.00 91.62 70 CYS A CA 1
ATOM 529 C C . CYS A 1 70 ? 17.160 -0.834 -3.039 1.00 91.62 70 CYS A C 1
ATOM 531 O O . CYS A 1 70 ? 17.451 -2.003 -3.295 1.00 91.62 70 CYS A O 1
ATOM 533 N N . SER A 1 71 ? 17.338 -0.284 -1.835 1.00 93.81 71 SER A N 1
ATOM 534 C CA . SER A 1 71 ? 17.676 -1.022 -0.610 1.00 93.81 71 SER A CA 1
ATOM 535 C C . SER A 1 71 ? 16.452 -1.734 -0.015 1.00 93.81 71 SER A C 1
ATOM 537 O O . SER A 1 71 ? 15.330 -1.520 -0.467 1.00 93.81 71 SER A O 1
ATOM 539 N N . ASP A 1 72 ? 16.649 -2.526 1.042 1.00 94.69 72 ASP A N 1
ATOM 540 C CA . ASP A 1 72 ? 15.550 -3.168 1.782 1.00 94.69 72 ASP A CA 1
ATOM 541 C C . ASP A 1 72 ? 14.518 -2.164 2.329 1.00 94.69 72 ASP A C 1
ATOM 543 O O . ASP A 1 72 ? 13.309 -2.388 2.226 1.00 94.69 72 ASP A O 1
ATOM 547 N N . ASP A 1 73 ? 14.979 -1.033 2.873 1.00 93.81 73 ASP A N 1
ATOM 548 C CA . ASP A 1 73 ? 14.100 0.029 3.384 1.00 93.81 73 ASP A CA 1
ATOM 549 C C . ASP A 1 73 ? 13.310 0.678 2.244 1.00 93.81 73 ASP A C 1
ATOM 551 O O . ASP A 1 73 ? 12.091 0.817 2.324 1.00 93.81 73 ASP A O 1
ATOM 555 N N . CYS A 1 74 ? 13.990 0.980 1.133 1.00 93.62 74 CYS A N 1
ATOM 556 C CA . CYS A 1 74 ? 13.351 1.461 -0.089 1.00 93.62 74 CYS A CA 1
ATOM 557 C C . CYS A 1 74 ? 12.271 0.484 -0.576 1.00 93.62 74 CYS A C 1
ATOM 559 O O . CYS A 1 74 ? 11.171 0.898 -0.935 1.00 93.62 74 CYS A O 1
ATOM 561 N N . PHE A 1 75 ? 12.552 -0.820 -0.548 1.00 95.69 75 PHE A N 1
ATOM 562 C CA . PHE A 1 75 ? 11.609 -1.829 -1.012 1.00 95.69 75 PHE A CA 1
ATOM 563 C C . PHE A 1 75 ? 10.434 -2.011 -0.042 1.00 95.69 75 PHE A C 1
ATOM 565 O O . PHE A 1 75 ? 9.315 -2.326 -0.449 1.00 95.69 75 PHE A O 1
ATOM 572 N N . THR A 1 76 ? 10.655 -1.779 1.250 1.00 95.88 76 THR A N 1
ATOM 573 C CA . THR A 1 76 ? 9.594 -1.756 2.263 1.00 95.88 76 THR A CA 1
ATOM 574 C C . THR A 1 76 ? 8.667 -0.558 2.079 1.00 95.88 76 THR A C 1
ATOM 576 O O . THR A 1 76 ? 7.445 -0.739 2.085 1.00 95.88 76 THR A O 1
ATOM 579 N N . ASP A 1 77 ? 9.222 0.632 1.848 1.00 92.44 77 ASP A N 1
ATOM 580 C CA . ASP A 1 77 ? 8.456 1.843 1.539 1.00 92.44 77 ASP A CA 1
ATOM 581 C C . ASP A 1 77 ? 7.658 1.664 0.242 1.00 92.44 77 ASP A C 1
ATOM 583 O O . ASP A 1 77 ? 6.464 1.954 0.206 1.00 92.44 77 ASP A O 1
ATOM 587 N N . PHE A 1 78 ? 8.283 1.111 -0.801 1.00 93.56 78 PHE A N 1
ATOM 588 C CA . PHE A 1 78 ? 7.649 0.903 -2.102 1.00 93.56 78 PHE A CA 1
ATOM 589 C C . PHE A 1 78 ? 6.435 -0.032 -2.027 1.00 93.56 78 PHE A C 1
ATOM 591 O O . PHE A 1 78 ? 5.361 0.299 -2.526 1.00 93.56 78 PHE A O 1
ATOM 598 N N . ARG A 1 79 ? 6.559 -1.173 -1.338 1.00 96.62 79 ARG A N 1
ATOM 599 C CA . ARG A 1 79 ? 5.425 -2.091 -1.128 1.00 96.62 79 ARG A CA 1
ATOM 600 C C . ARG A 1 79 ? 4.329 -1.464 -0.271 1.00 96.62 79 ARG A C 1
ATOM 602 O O . ARG A 1 79 ? 3.152 -1.668 -0.547 1.00 96.62 79 ARG A O 1
ATOM 609 N N . SER A 1 80 ? 4.701 -0.685 0.745 1.00 95.88 80 SER A N 1
ATOM 610 C CA . SER A 1 80 ? 3.730 0.029 1.585 1.00 95.88 80 SER A CA 1
ATOM 611 C C . SER A 1 80 ? 2.960 1.079 0.776 1.00 95.88 80 SER A C 1
ATOM 613 O O . SER A 1 80 ? 1.754 1.227 0.950 1.00 95.88 80 SER A O 1
ATOM 615 N N . TRP A 1 81 ? 3.641 1.759 -0.149 1.00 92.56 81 TRP A N 1
ATOM 616 C CA . TRP A 1 81 ? 3.028 2.701 -1.079 1.00 92.56 81 TRP A CA 1
ATOM 617 C C . TRP A 1 81 ? 2.049 2.015 -2.043 1.00 92.56 81 TRP A C 1
ATOM 619 O O . TRP A 1 81 ? 0.944 2.521 -2.211 1.00 92.56 81 TRP A O 1
ATOM 629 N N . ILE A 1 82 ? 2.394 0.842 -2.595 1.00 93.69 82 ILE A N 1
ATOM 630 C CA . ILE A 1 82 ? 1.483 0.054 -3.452 1.00 93.69 82 ILE A CA 1
ATOM 631 C C . ILE A 1 82 ? 0.195 -0.302 -2.702 1.00 93.69 82 ILE A C 1
ATOM 633 O O . ILE A 1 82 ? -0.889 -0.136 -3.249 1.00 93.69 82 ILE A O 1
ATOM 637 N N . VAL A 1 83 ? 0.293 -0.754 -1.446 1.00 96.06 83 VAL A N 1
ATOM 638 C CA . VAL A 1 83 ? -0.896 -1.048 -0.626 1.00 96.06 83 VAL A CA 1
ATOM 639 C C . VAL A 1 83 ? -1.736 0.215 -0.413 1.00 96.06 83 VAL A C 1
ATOM 641 O O . VAL A 1 83 ? -2.957 0.149 -0.487 1.00 96.06 83 VAL A O 1
ATOM 644 N N . ALA A 1 84 ? -1.106 1.374 -0.202 1.00 93.38 84 ALA A N 1
ATOM 645 C CA . ALA A 1 84 ? -1.808 2.644 -0.014 1.00 93.38 84 ALA A CA 1
ATOM 646 C C . ALA A 1 84 ? -2.537 3.158 -1.274 1.00 93.38 84 ALA A C 1
ATOM 648 O O . ALA A 1 84 ? -3.437 3.984 -1.131 1.00 93.38 84 ALA A O 1
ATOM 649 N N . GLN A 1 85 ? -2.198 2.668 -2.475 1.00 90.44 85 GLN A N 1
ATOM 650 C CA . GLN A 1 85 ? -2.931 2.989 -3.712 1.00 90.44 85 GLN A CA 1
ATOM 651 C C . GLN A 1 85 ? -4.311 2.311 -3.792 1.00 90.44 85 GLN A C 1
ATOM 653 O O . GLN A 1 85 ? -5.111 2.658 -4.655 1.00 90.44 85 GLN A O 1
ATOM 658 N N . GLY A 1 86 ? -4.603 1.360 -2.899 1.00 93.56 86 GLY A N 1
ATOM 659 C CA . GLY A 1 86 ? -5.891 0.675 -2.852 1.00 93.56 86 GLY A CA 1
ATOM 660 C C . GLY A 1 86 ? -5.902 -0.692 -3.528 1.00 93.56 86 GLY A C 1
ATOM 661 O O . GLY A 1 86 ? -4.913 -1.140 -4.118 1.00 93.56 86 GLY A O 1
ATOM 662 N N . GLN A 1 87 ? -7.040 -1.382 -3.418 1.00 94.75 87 GLN A N 1
ATOM 663 C CA . GLN A 1 87 ? -7.127 -2.814 -3.730 1.00 94.75 87 GLN A CA 1
ATOM 664 C C . GLN A 1 87 ? -6.854 -3.118 -5.204 1.00 94.75 87 GLN A C 1
ATOM 666 O O . GLN A 1 87 ? -6.079 -4.018 -5.528 1.00 94.75 87 GLN A O 1
ATOM 671 N N . ALA A 1 88 ? -7.477 -2.364 -6.111 1.00 91.50 88 ALA A N 1
ATOM 672 C CA . ALA A 1 88 ? -7.362 -2.617 -7.544 1.00 91.50 88 ALA A CA 1
ATOM 673 C C . ALA A 1 88 ? -5.914 -2.452 -8.036 1.00 91.50 88 ALA A C 1
ATOM 675 O O . ALA A 1 88 ? -5.417 -3.278 -8.804 1.00 91.50 88 ALA A O 1
ATOM 676 N N . TYR A 1 89 ? -5.225 -1.414 -7.555 1.00 91.38 89 TYR A N 1
ATOM 677 C CA . TYR A 1 89 ? -3.825 -1.167 -7.886 1.00 91.38 89 TYR A CA 1
ATOM 678 C C . TYR A 1 89 ? -2.918 -2.255 -7.307 1.00 91.38 89 TYR A C 1
ATOM 680 O O . TYR A 1 89 ? -2.081 -2.818 -8.014 1.00 91.38 89 TYR A O 1
ATOM 688 N N . PHE A 1 90 ? -3.131 -2.606 -6.036 1.00 94.75 90 PHE A N 1
ATOM 689 C CA . PHE A 1 90 ? -2.425 -3.692 -5.370 1.00 94.75 90 PHE A CA 1
ATOM 690 C C . PHE A 1 90 ? -2.534 -5.014 -6.142 1.00 94.75 90 PHE A C 1
ATOM 692 O O . PHE A 1 90 ? -1.519 -5.648 -6.427 1.00 94.75 90 PHE A O 1
ATOM 699 N N . GLU A 1 91 ? -3.745 -5.425 -6.524 1.00 95.50 91 GLU A N 1
ATOM 700 C CA . GLU A 1 91 ? -3.974 -6.676 -7.251 1.00 95.50 91 GLU A CA 1
ATOM 701 C C . GLU A 1 91 ? -3.345 -6.661 -8.650 1.00 95.50 91 GLU A C 1
ATOM 703 O O . GLU A 1 91 ? -2.771 -7.667 -9.085 1.00 95.50 91 GLU A O 1
ATOM 708 N N . ALA A 1 92 ? -3.392 -5.518 -9.339 1.00 92.31 92 ALA A N 1
ATOM 709 C CA . ALA A 1 92 ? -2.741 -5.348 -10.632 1.00 92.31 92 ALA A CA 1
ATOM 710 C C . ALA A 1 92 ? -1.216 -5.515 -10.520 1.00 92.31 92 ALA A C 1
ATOM 712 O O . ALA A 1 92 ? -0.632 -6.319 -11.246 1.00 92.31 92 ALA A O 1
ATOM 713 N N . VAL A 1 93 ? -0.576 -4.843 -9.558 1.00 93.44 93 VAL A N 1
ATOM 714 C CA . VAL A 1 93 ? 0.873 -4.959 -9.327 1.00 93.44 93 VAL A CA 1
ATOM 715 C C . VAL A 1 93 ? 1.266 -6.362 -8.870 1.00 93.44 93 VAL A C 1
ATOM 717 O O . VAL A 1 93 ? 2.267 -6.906 -9.331 1.00 93.44 93 VAL A O 1
ATOM 720 N N . ARG A 1 94 ? 0.488 -6.970 -7.969 1.00 95.06 94 ARG A N 1
ATOM 721 C CA . ARG A 1 94 ? 0.763 -8.316 -7.451 1.00 95.06 94 ARG A CA 1
ATOM 722 C C . ARG A 1 94 ? 0.689 -9.377 -8.550 1.00 95.06 94 ARG A C 1
ATOM 724 O O . ARG A 1 94 ? 1.429 -10.356 -8.496 1.00 95.06 94 ARG A O 1
ATOM 731 N N . SER A 1 95 ? -0.209 -9.205 -9.520 1.00 94.44 95 SER A N 1
ATOM 732 C CA . SER A 1 95 ? -0.385 -10.148 -10.631 1.00 94.44 95 SER A CA 1
ATOM 733 C C . SER A 1 95 ? 0.622 -9.954 -11.767 1.00 94.44 95 SER A C 1
ATOM 735 O O . SER A 1 95 ? 1.069 -10.947 -12.341 1.00 94.44 95 SER A O 1
ATOM 737 N N . ASP A 1 96 ? 1.005 -8.712 -12.070 1.00 92.50 96 ASP A N 1
ATOM 738 C CA . ASP A 1 96 ? 1.980 -8.378 -13.113 1.00 92.50 96 ASP A CA 1
ATOM 739 C C . ASP A 1 96 ? 2.901 -7.224 -12.663 1.00 92.50 96 ASP A C 1
ATOM 741 O O . ASP A 1 96 ? 2.690 -6.070 -13.050 1.00 92.50 96 ASP A O 1
ATOM 745 N N . PRO A 1 97 ? 3.965 -7.503 -11.879 1.00 89.69 97 PRO A N 1
ATOM 746 C CA . PRO A 1 97 ? 4.919 -6.477 -11.448 1.00 89.69 97 PRO A CA 1
ATOM 747 C C . PRO A 1 97 ? 5.580 -5.726 -12.613 1.00 89.69 97 PRO A C 1
ATOM 749 O O . PRO A 1 97 ? 5.964 -4.564 -12.471 1.00 89.69 97 PRO A O 1
ATOM 752 N N . GLN A 1 98 ? 5.694 -6.369 -13.781 1.00 83.00 98 GLN A N 1
ATOM 753 C CA . GLN A 1 98 ? 6.289 -5.783 -14.980 1.00 83.00 98 GLN A CA 1
ATOM 754 C C . GLN A 1 98 ? 5.426 -4.645 -15.551 1.00 83.00 98 GLN A C 1
ATOM 756 O O . GLN A 1 98 ? 5.961 -3.732 -16.181 1.00 83.00 98 GLN A O 1
ATOM 761 N N . ALA A 1 99 ? 4.117 -4.626 -15.275 1.00 82.00 99 ALA A N 1
ATOM 762 C CA . ALA A 1 99 ? 3.227 -3.545 -15.695 1.00 82.00 99 ALA A CA 1
ATOM 763 C C . ALA A 1 99 ? 3.665 -2.165 -15.168 1.00 82.00 99 ALA A C 1
ATOM 765 O O . ALA A 1 99 ? 3.458 -1.161 -15.851 1.00 82.00 99 ALA A O 1
ATOM 766 N N . LEU A 1 100 ? 4.326 -2.112 -14.005 1.00 80.06 100 LEU A N 1
ATOM 767 C CA . LEU A 1 100 ? 4.925 -0.888 -13.465 1.00 80.06 100 LEU A CA 1
ATOM 768 C C . LEU A 1 100 ? 6.110 -0.407 -14.307 1.00 80.06 100 LEU A C 1
ATOM 770 O O . LEU A 1 100 ? 6.199 0.771 -14.647 1.00 80.06 100 LEU A O 1
ATOM 774 N N . ALA A 1 101 ? 7.016 -1.321 -14.658 1.00 73.50 101 ALA A N 1
ATOM 775 C CA . ALA A 1 101 ? 8.204 -1.003 -15.447 1.00 73.50 101 ALA A CA 1
ATOM 776 C C . ALA A 1 101 ? 7.846 -0.560 -16.875 1.00 73.50 101 ALA A C 1
ATOM 778 O O . ALA A 1 101 ? 8.508 0.309 -17.441 1.00 73.50 101 ALA A O 1
ATOM 779 N N . ASP A 1 102 ? 6.767 -1.114 -17.430 1.00 75.38 102 ASP A N 1
ATOM 780 C CA . ASP A 1 102 ? 6.270 -0.777 -18.764 1.00 75.38 102 ASP A CA 1
ATOM 781 C C . ASP A 1 102 ? 5.415 0.508 -18.784 1.00 75.38 102 ASP A C 1
ATOM 783 O O . ASP A 1 102 ? 4.955 0.923 -19.849 1.00 75.38 102 ASP A O 1
ATOM 787 N N . GLY A 1 103 ? 5.155 1.122 -17.621 1.00 71.44 103 GLY A N 1
ATOM 788 C CA . GLY A 1 103 ? 4.285 2.296 -17.494 1.00 71.44 103 GLY A CA 1
ATOM 789 C C . GLY A 1 103 ? 2.812 2.017 -17.822 1.00 71.44 103 GLY A C 1
ATOM 790 O O . GLY A 1 103 ? 2.092 2.931 -18.215 1.00 71.44 103 GLY A O 1
ATOM 791 N N . ARG A 1 104 ? 2.368 0.756 -17.705 1.00 73.25 104 ARG A N 1
ATOM 792 C CA . ARG A 1 104 ? 0.983 0.318 -17.969 1.00 73.25 104 ARG A CA 1
ATOM 793 C C . ARG A 1 104 ? 0.030 0.599 -16.805 1.00 73.25 104 ARG A C 1
ATOM 795 O O . ARG A 1 104 ? -1.180 0.522 -16.992 1.00 73.25 104 ARG A O 1
ATOM 802 N N . LEU A 1 105 ? 0.571 0.898 -15.628 1.00 69.88 105 LEU A N 1
ATOM 803 C CA . LEU A 1 105 ? -0.177 1.365 -14.466 1.00 69.88 105 LEU A CA 1
ATOM 804 C C . LEU A 1 105 ? 0.114 2.856 -14.294 1.00 69.88 105 LEU A C 1
ATOM 806 O O . LEU A 1 105 ? 1.280 3.247 -14.195 1.00 69.88 105 LEU A O 1
ATOM 810 N N . GLU A 1 106 ? -0.932 3.682 -14.323 1.00 61.88 106 GLU A N 1
ATOM 811 C CA . GLU A 1 106 ? -0.798 5.108 -14.034 1.00 61.88 106 GLU A CA 1
ATOM 812 C C . GLU A 1 106 ? -0.450 5.294 -12.551 1.00 61.88 106 GLU A C 1
ATOM 814 O O . GLU A 1 106 ? -0.875 4.531 -11.686 1.00 61.88 106 GLU A O 1
ATOM 819 N N . ASP A 1 107 ? 0.421 6.262 -12.277 1.00 57.00 107 ASP A N 1
ATOM 820 C CA . ASP A 1 107 ? 0.731 6.696 -10.921 1.00 57.00 107 ASP A CA 1
ATOM 821 C C . ASP A 1 107 ? -0.291 7.770 -10.541 1.00 57.00 107 ASP A C 1
ATOM 823 O O . ASP A 1 107 ? -0.124 8.944 -10.886 1.00 57.00 107 ASP A O 1
ATOM 827 N N . ASP A 1 108 ? -1.366 7.361 -9.871 1.00 47.16 108 ASP A N 1
ATOM 828 C CA . ASP A 1 108 ? -2.388 8.267 -9.334 1.00 47.16 108 ASP A CA 1
ATOM 829 C C . ASP A 1 108 ? -1.798 9.155 -8.213 1.00 47.16 108 ASP A C 1
ATOM 831 O O . ASP A 1 108 ? -2.356 10.194 -7.847 1.00 47.16 108 ASP A O 1
ATOM 835 N N . GLY A 1 109 ? -0.635 8.765 -7.674 1.00 47.41 109 GLY A N 1
ATOM 836 C CA . GLY A 1 109 ? 0.080 9.436 -6.605 1.00 47.41 109 GLY A CA 1
ATOM 837 C C . GLY A 1 109 ? 1.241 10.278 -7.122 1.00 47.41 109 GLY A C 1
ATOM 838 O O . GLY A 1 109 ? 2.377 9.825 -7.194 1.00 47.41 109 GLY A O 1
ATOM 839 N N . HIS A 1 110 ? 1.015 11.581 -7.302 1.00 41.16 110 HIS A N 1
ATOM 840 C CA . HIS A 1 110 ? 2.044 12.604 -7.576 1.00 41.16 110 HIS A CA 1
ATOM 841 C C . HIS A 1 110 ? 3.341 12.524 -6.715 1.00 41.16 110 HIS A C 1
ATOM 843 O O . HIS A 1 110 ? 4.347 13.162 -7.041 1.00 41.16 110 HIS A O 1
ATOM 849 N N . ALA A 1 111 ? 3.344 11.741 -5.634 1.00 45.28 111 ALA A N 1
ATOM 850 C CA . ALA A 1 111 ? 4.421 11.517 -4.684 1.00 45.28 111 ALA A CA 1
ATOM 851 C C . ALA A 1 111 ? 5.686 10.840 -5.246 1.00 45.28 111 ALA A C 1
ATOM 853 O O . ALA A 1 111 ? 6.782 11.280 -4.891 1.00 45.28 111 ALA A O 1
ATOM 854 N N . LEU A 1 112 ? 5.611 9.818 -6.114 1.00 45.50 112 LEU A N 1
ATOM 855 C CA . LEU A 1 112 ? 6.838 9.160 -6.608 1.00 45.50 112 LEU A CA 1
ATOM 856 C C . LEU A 1 112 ? 7.610 10.066 -7.572 1.00 45.50 112 LEU A C 1
ATOM 858 O O . LEU A 1 112 ? 8.831 10.196 -7.460 1.00 45.50 112 LEU A O 1
ATOM 862 N N . ARG A 1 113 ? 6.895 10.782 -8.448 1.00 46.62 113 ARG A N 1
ATOM 863 C CA . ARG A 1 113 ? 7.478 11.815 -9.322 1.00 46.62 113 ARG A CA 1
ATOM 864 C C . ARG A 1 113 ? 8.032 13.007 -8.542 1.00 46.62 113 ARG A C 1
ATOM 866 O O . ARG A 1 113 ? 9.077 13.535 -8.915 1.00 46.62 113 ARG A O 1
ATOM 873 N N . ALA A 1 114 ? 7.371 13.421 -7.460 1.00 43.25 114 ALA A N 1
ATOM 874 C CA . ALA A 1 114 ? 7.858 14.498 -6.598 1.00 43.25 114 ALA A CA 1
ATOM 875 C C . ALA A 1 114 ? 9.103 14.087 -5.788 1.00 43.25 114 ALA A C 1
ATOM 877 O O . ALA A 1 114 ? 10.021 14.892 -5.619 1.00 43.25 114 ALA A O 1
ATOM 878 N N . ARG A 1 115 ? 9.163 12.833 -5.318 1.00 43.16 115 ARG A N 1
ATOM 879 C CA . ARG A 1 115 ? 10.269 12.298 -4.505 1.00 43.16 115 ARG A CA 1
ATOM 880 C C . ARG A 1 115 ? 11.477 11.867 -5.345 1.00 43.16 115 ARG A C 1
ATOM 882 O O . ARG A 1 115 ? 12.608 11.999 -4.881 1.00 43.16 115 ARG A O 1
ATOM 889 N N . TYR A 1 116 ? 11.259 11.445 -6.592 1.00 46.88 116 TYR A N 1
ATOM 890 C CA . TYR A 1 116 ? 12.303 11.069 -7.552 1.00 46.88 116 TYR A CA 1
ATOM 891 C C . TYR A 1 116 ? 12.116 11.787 -8.905 1.00 46.88 116 TYR A C 1
ATOM 893 O O . TYR A 1 116 ? 11.821 11.161 -9.923 1.00 46.88 116 TYR A O 1
ATOM 901 N N . PRO A 1 117 ? 12.365 13.109 -8.978 1.00 44.88 117 PRO A N 1
ATOM 902 C CA . PRO A 1 117 ? 12.092 13.927 -10.169 1.00 44.88 117 PRO A CA 1
ATOM 903 C C . PRO A 1 117 ? 12.944 13.584 -11.405 1.00 44.88 117 PRO A C 1
ATOM 905 O O . PRO A 1 117 ? 12.725 14.134 -12.481 1.00 44.88 117 PRO A O 1
ATOM 908 N N . ARG A 1 118 ? 13.928 12.682 -11.280 1.00 44.69 118 ARG A N 1
ATOM 909 C CA . ARG A 1 118 ? 14.732 12.190 -12.413 1.00 44.69 118 ARG A CA 1
ATOM 910 C C . ARG A 1 118 ? 14.032 11.102 -13.229 1.00 44.69 118 ARG A C 1
ATOM 912 O O . ARG A 1 118 ? 14.561 10.701 -14.261 1.00 44.69 118 ARG A O 1
ATOM 919 N N . LEU A 1 119 ? 12.856 10.654 -12.800 1.00 46.25 119 LEU A N 1
ATOM 920 C CA . LEU A 1 119 ? 12.057 9.650 -13.493 1.00 46.25 119 LEU A CA 1
ATOM 921 C C . LEU A 1 119 ? 11.122 10.327 -14.500 1.00 46.25 119 LEU A C 1
ATOM 923 O O . LEU A 1 119 ? 9.907 10.377 -14.332 1.00 46.25 119 LEU A O 1
ATOM 927 N N . SER A 1 120 ? 11.712 10.903 -15.549 1.00 39.00 120 SER A N 1
ATOM 928 C CA . SER A 1 120 ? 10.974 11.164 -16.789 1.00 39.00 120 SER A CA 1
ATOM 929 C C . SER A 1 120 ? 10.842 9.856 -17.574 1.00 39.00 120 SER A C 1
ATOM 931 O O . SER A 1 120 ? 11.781 9.055 -17.559 1.00 39.00 120 SER A O 1
ATOM 933 N N . PRO A 1 121 ? 9.720 9.619 -18.277 1.00 41.62 121 PRO A N 1
ATOM 934 C CA . PRO A 1 121 ? 9.604 8.461 -19.145 1.00 41.62 121 PRO A CA 1
ATOM 935 C C . PRO A 1 121 ? 10.601 8.646 -20.289 1.00 41.62 121 PRO A C 1
ATOM 937 O O . PRO A 1 121 ? 10.467 9.577 -21.074 1.00 41.62 121 PRO A O 1
ATOM 940 N N . LEU A 1 122 ? 11.616 7.784 -20.342 1.00 45.06 122 LEU A N 1
ATOM 941 C CA . LEU A 1 122 ? 12.422 7.512 -21.532 1.00 45.06 122 LEU A CA 1
ATOM 942 C C . LEU A 1 122 ? 12.836 8.754 -22.353 1.00 45.06 122 LEU A C 1
ATOM 944 O O . LEU A 1 122 ? 12.269 9.038 -23.403 1.00 45.06 122 LEU A O 1
ATOM 948 N N . SER A 1 123 ? 13.932 9.403 -21.964 1.00 34.66 123 SER A N 1
ATOM 949 C CA . SER A 1 123 ? 14.844 10.024 -22.936 1.00 34.66 123 SER A CA 1
ATOM 950 C C . SER A 1 123 ? 16.117 9.188 -23.051 1.00 34.66 123 SER A C 1
ATOM 952 O O . SER A 1 123 ? 17.225 9.626 -22.761 1.00 34.66 123 SER A O 1
ATOM 954 N N . TYR A 1 124 ? 15.938 7.939 -23.486 1.00 38.84 124 TYR A N 1
ATOM 955 C CA . TYR A 1 124 ? 16.973 7.226 -24.231 1.00 38.84 124 TYR A CA 1
ATOM 956 C C . TYR A 1 124 ? 16.694 7.414 -25.721 1.00 38.84 124 TYR A C 1
ATOM 958 O O . TYR A 1 124 ? 16.202 6.489 -26.351 1.00 38.84 124 TYR A O 1
ATOM 966 N N . TRP A 1 125 ? 16.921 8.641 -26.205 1.00 42.78 125 TRP A N 1
ATOM 967 C CA . TRP A 1 125 ? 17.551 9.055 -27.470 1.00 42.78 125 TRP A CA 1
ATOM 968 C C . TRP A 1 125 ? 17.836 10.556 -27.373 1.00 42.78 125 TRP A C 1
ATOM 970 O O . TRP A 1 125 ? 16.926 11.295 -26.931 1.00 42.78 125 TRP A O 1
#